Protein AF-A0A7S0LJR6-F1 (afdb_monomer_lite)

Foldseek 3Di:
DPDPDCPPDDDDALVLVVLLVVCCVVPNLPLVVSVVVPPPDDSVRSVVLVVQLVVVVVCVVVVNADPDADPQPRHRPGNDRDCSSVVVPDPDDDDDPDDDDPPPDDDDDDDDDDDDDDDDPDDDDDDDDDDDDDDDDDDDDDDD

pLDDT: mean 73.13, std 20.98, range [35.91, 96.38]

InterPro domains:
  IPR001005 SANT/Myb domain [PF00249] (11-52)
  IPR001005 SANT/Myb domain [PS50090] (12-54)
  IPR001005 SANT/Myb domain [SM00717] (8-56)
  IPR001005 SANT/Myb domain [cd00167] (11-53)
  IPR009057 Homedomain-like superfamily [SSF46689] (8-55)
  IPR017930 Myb domain [PS51294] (10-58)

Organism: NCBI:txid221442

Radius of gyration: 27.89 Å; chains: 1; bounding box: 73×85×33 Å

Secondary structure (DSSP, 8-state):
------TT--PPPHHHHHHHHHHHHHH-S-HHHHHTTSTT--HHHHHHHHHHHHHHHHHHHTT---S-B-TTT--B-TT---THHHHT------------------------------------------------PPPP----

Structure (mmCIF, N/CA/C/O backbone):
data_AF-A0A7S0LJR6-F1
#
_entry.id   AF-A0A7S0LJR6-F1
#
loop_
_atom_site.group_PDB
_atom_site.id
_atom_site.type_symbol
_atom_site.label_atom_id
_atom_site.label_alt_id
_atom_site.label_comp_id
_atom_site.label_asym_id
_atom_site.label_entity_id
_atom_site.label_seq_id
_atom_site.pdbx_PDB_ins_code
_atom_site.Cartn_x
_atom_site.Cartn_y
_atom_site.Cartn_z
_atom_site.occupancy
_atom_site.B_iso_or_equiv
_atom_site.auth_seq_id
_atom_site.auth_comp_id
_atom_site.auth_asym_id
_atom_site.auth_atom_id
_atom_site.pdbx_PDB_model_num
ATOM 1 N N . MET A 1 1 ? 16.614 -28.893 16.979 1.00 48.91 1 MET A N 1
ATOM 2 C CA . MET A 1 1 ? 16.260 -27.462 17.113 1.00 48.91 1 MET A CA 1
ATOM 3 C C . MET A 1 1 ? 14.936 -27.243 16.392 1.00 48.91 1 MET A C 1
ATOM 5 O O . MET A 1 1 ? 14.923 -27.189 15.170 1.00 48.91 1 MET A O 1
ATOM 9 N N . THR A 1 2 ? 13.811 -27.244 17.106 1.00 57.16 2 THR A N 1
ATOM 10 C CA . THR A 1 2 ? 12.480 -27.029 16.514 1.00 57.16 2 THR A CA 1
ATOM 11 C C . THR A 1 2 ? 12.342 -25.560 16.135 1.00 57.16 2 THR A C 1
ATOM 13 O O . THR A 1 2 ? 12.303 -24.699 17.012 1.00 57.16 2 THR A O 1
ATOM 16 N N . GLY A 1 3 ? 12.336 -25.274 14.830 1.00 55.34 3 GLY A N 1
ATOM 17 C CA . GLY A 1 3 ? 12.083 -23.936 14.305 1.00 55.34 3 GLY A CA 1
ATOM 18 C C . GLY A 1 3 ? 10.787 -23.396 14.897 1.00 55.34 3 GLY A C 1
ATOM 19 O O . GLY A 1 3 ? 9.731 -24.003 14.722 1.00 55.34 3 GLY A O 1
ATOM 20 N N . GLY A 1 4 ? 10.900 -22.305 15.659 1.00 53.66 4 GLY A N 1
ATOM 21 C CA . GLY A 1 4 ? 9.773 -21.677 16.333 1.00 53.66 4 GLY A CA 1
ATOM 22 C C . GLY A 1 4 ? 8.660 -21.398 15.333 1.00 53.66 4 GLY A C 1
ATOM 23 O O . GLY A 1 4 ? 8.897 -20.812 14.277 1.00 53.66 4 GLY A O 1
ATOM 24 N N . VAL A 1 5 ? 7.454 -21.854 15.657 1.00 59.06 5 VAL A N 1
ATOM 25 C CA . VAL A 1 5 ? 6.247 -21.602 14.873 1.00 59.06 5 VAL A CA 1
ATOM 26 C C . VAL A 1 5 ? 6.146 -20.090 14.680 1.00 59.06 5 VAL A C 1
ATOM 28 O O . VAL A 1 5 ? 6.020 -19.341 15.646 1.00 59.06 5 VAL A O 1
ATOM 31 N N . HIS A 1 6 ? 6.280 -19.613 13.441 1.00 60.81 6 HIS A N 1
ATOM 32 C CA . HIS A 1 6 ? 6.141 -18.194 13.115 1.00 60.81 6 HIS A CA 1
ATOM 33 C C . HIS A 1 6 ? 4.661 -17.782 13.227 1.00 60.81 6 HIS A C 1
ATOM 35 O O . HIS A 1 6 ? 4.016 -17.471 12.227 1.00 60.81 6 HIS A O 1
ATOM 41 N N . GLU A 1 7 ? 4.113 -17.766 14.443 1.00 57.78 7 GLU A N 1
ATOM 42 C CA . GLU A 1 7 ? 2.699 -17.488 14.735 1.00 57.78 7 GLU A CA 1
ATOM 43 C C . GLU A 1 7 ? 2.286 -16.035 14.413 1.00 57.78 7 GLU A C 1
ATOM 45 O O . GLU A 1 7 ? 1.115 -15.677 14.446 1.00 57.78 7 GLU A O 1
ATOM 50 N N . HIS A 1 8 ? 3.224 -15.179 14.000 1.00 60.75 8 HIS A N 1
ATOM 51 C CA . HIS A 1 8 ? 2.978 -13.744 13.836 1.00 60.75 8 HIS A CA 1
ATOM 52 C C . HIS A 1 8 ? 2.871 -13.219 12.392 1.00 60.75 8 HIS A C 1
ATOM 54 O O . HIS A 1 8 ? 2.751 -12.008 12.189 1.00 60.75 8 HIS A O 1
ATOM 60 N N . MET A 1 9 ? 2.874 -14.068 11.356 1.00 69.06 9 MET A N 1
ATOM 61 C CA . MET A 1 9 ? 2.753 -13.600 9.962 1.00 69.06 9 MET A CA 1
ATOM 62 C C . MET A 1 9 ? 1.304 -13.562 9.455 1.00 69.06 9 MET A C 1
ATOM 64 O O . MET A 1 9 ? 0.924 -14.279 8.530 1.00 69.06 9 MET A O 1
ATOM 68 N N . ARG A 1 10 ? 0.489 -12.646 9.999 1.00 82.75 10 ARG A N 1
ATOM 69 C CA . ARG A 1 10 ? -0.832 -12.337 9.421 1.00 82.75 10 ARG A CA 1
ATOM 70 C C . ARG A 1 10 ? -0.659 -11.704 8.035 1.00 82.75 10 ARG A C 1
ATOM 72 O O . ARG A 1 10 ? -0.186 -10.568 7.921 1.00 82.75 10 ARG A O 1
ATOM 79 N N . ALA A 1 11 ? -1.062 -12.418 6.984 1.00 87.00 11 ALA A N 1
ATOM 80 C CA . ALA A 1 11 ? -1.022 -11.932 5.603 1.00 87.00 11 ALA A CA 1
ATOM 81 C C . ALA A 1 11 ? -1.856 -10.651 5.429 1.00 87.00 11 ALA A C 1
ATOM 83 O O . ALA A 1 11 ? -2.879 -10.493 6.088 1.00 87.00 11 ALA A O 1
ATOM 84 N N . TRP A 1 12 ? -1.412 -9.732 4.566 1.00 90.12 12 TRP A N 1
ATOM 85 C CA . TRP A 1 12 ? -2.150 -8.504 4.247 1.00 90.12 12 TRP A CA 1
ATOM 86 C C . TRP A 1 12 ? -3.313 -8.792 3.309 1.00 90.12 12 TRP A C 1
ATOM 88 O O . TRP A 1 12 ? -3.140 -9.461 2.283 1.00 90.12 12 TRP A O 1
ATOM 98 N N . ASP A 1 13 ? -4.484 -8.277 3.662 1.00 90.94 13 ASP A N 1
ATOM 99 C CA . ASP A 1 13 ? -5.636 -8.299 2.781 1.00 90.94 13 ASP A CA 1
ATOM 100 C C . ASP A 1 13 ? -5.642 -7.072 1.850 1.00 90.94 13 ASP A C 1
ATOM 102 O O . ASP A 1 13 ? -5.284 -5.976 2.289 1.00 90.94 13 ASP A O 1
ATOM 106 N N . PRO A 1 14 ? -6.032 -7.206 0.568 1.00 90.75 14 PRO A N 1
ATOM 107 C CA . PRO A 1 14 ? -6.228 -6.048 -0.297 1.00 90.75 14 PRO A CA 1
ATOM 108 C C . PRO A 1 14 ? -7.226 -5.029 0.264 1.00 90.75 14 PRO A C 1
ATOM 110 O O . PRO A 1 14 ? -7.096 -3.858 -0.074 1.00 90.75 14 PRO A O 1
ATOM 113 N N . GLU A 1 15 ? -8.197 -5.418 1.098 1.00 92.38 15 GLU A N 1
ATOM 114 C CA . GLU A 1 15 ? -9.099 -4.461 1.761 1.00 92.38 15 GLU A CA 1
ATOM 115 C C . GLU A 1 15 ? -8.303 -3.509 2.660 1.00 92.38 15 GLU A C 1
ATOM 117 O O . GLU A 1 15 ? -8.410 -2.289 2.531 1.00 92.38 15 GLU A O 1
ATOM 122 N N . GLU A 1 16 ? -7.422 -4.071 3.494 1.00 94.12 16 GLU A N 1
ATOM 123 C CA . GLU A 1 16 ? -6.527 -3.307 4.367 1.00 94.12 16 GLU A CA 1
ATOM 124 C C . GLU A 1 16 ? -5.609 -2.391 3.546 1.00 94.12 16 GLU A C 1
ATOM 126 O O . GLU A 1 16 ? -5.423 -1.223 3.883 1.00 94.12 16 GLU A O 1
ATOM 131 N N . ASP A 1 17 ? -5.064 -2.897 2.437 1.00 94.69 17 ASP A N 1
ATOM 132 C CA . ASP A 1 17 ? -4.203 -2.113 1.549 1.00 94.69 17 ASP A CA 1
ATOM 133 C C . ASP A 1 17 ? -4.931 -0.920 0.916 1.00 94.69 17 ASP A C 1
ATOM 135 O O . ASP A 1 17 ? -4.351 0.162 0.807 1.00 94.69 17 ASP A O 1
ATOM 139 N N . ASN A 1 18 ? -6.192 -1.092 0.504 1.00 94.25 18 ASN A N 1
ATOM 140 C CA . ASN A 1 18 ? -6.984 -0.003 -0.070 1.00 94.25 18 ASN A CA 1
ATOM 141 C C . ASN A 1 18 ? -7.266 1.077 0.978 1.00 94.25 18 ASN A C 1
ATOM 143 O O . ASN A 1 18 ? -7.083 2.254 0.682 1.00 94.25 18 ASN A O 1
ATOM 147 N N . ILE A 1 19 ? -7.599 0.692 2.215 1.00 95.06 19 ILE A N 1
ATOM 148 C CA . ILE A 1 19 ? -7.765 1.639 3.330 1.00 95.06 19 ILE A CA 1
ATOM 149 C C . ILE A 1 19 ? -6.488 2.468 3.523 1.00 95.06 19 ILE A C 1
ATOM 151 O O . ILE A 1 19 ? -6.557 3.692 3.636 1.00 95.06 19 ILE A O 1
ATOM 155 N N . ILE A 1 20 ? -5.314 1.824 3.507 1.00 95.69 20 ILE A N 1
ATOM 156 C CA . ILE A 1 20 ? -4.019 2.510 3.625 1.00 95.69 20 ILE A CA 1
ATOM 157 C C . ILE A 1 20 ? -3.851 3.542 2.506 1.00 95.69 20 ILE A C 1
ATOM 159 O O . ILE A 1 20 ? -3.569 4.703 2.798 1.00 95.69 20 ILE A O 1
ATOM 163 N N . ILE A 1 21 ? -4.037 3.135 1.246 1.00 94.94 21 ILE A N 1
ATOM 164 C CA . ILE A 1 21 ? -3.842 3.997 0.069 1.00 94.94 21 ILE A CA 1
ATOM 165 C C . ILE A 1 21 ? -4.807 5.188 0.094 1.00 94.94 21 ILE A C 1
ATOM 167 O O . ILE A 1 21 ? -4.380 6.329 -0.083 1.00 94.94 21 ILE A O 1
ATOM 171 N N . THR A 1 22 ? -6.092 4.941 0.355 1.00 95.75 22 THR A N 1
ATOM 172 C CA . THR A 1 22 ? -7.125 5.981 0.393 1.00 95.75 22 THR A CA 1
ATOM 173 C C . THR A 1 22 ? -6.861 6.992 1.505 1.00 95.75 22 THR A C 1
ATOM 175 O O . THR A 1 22 ? -6.857 8.196 1.249 1.00 95.75 22 THR A O 1
ATOM 178 N N . LEU A 1 23 ? -6.581 6.534 2.731 1.00 96.38 23 LEU A N 1
ATOM 179 C CA . LEU A 1 23 ? -6.342 7.438 3.859 1.00 96.38 23 LEU A CA 1
ATOM 180 C C . LEU A 1 23 ? -5.027 8.208 3.723 1.00 96.38 23 LEU A C 1
ATOM 182 O O . LEU A 1 23 ? -4.969 9.367 4.127 1.00 96.38 23 LEU A O 1
ATOM 186 N N . LEU A 1 24 ? -3.988 7.612 3.131 1.00 96.00 24 LEU A N 1
ATOM 187 C CA . LEU A 1 24 ? -2.759 8.332 2.782 1.00 96.00 24 LEU A CA 1
ATOM 188 C C . LEU A 1 24 ? -3.019 9.444 1.767 1.00 96.00 24 LEU A C 1
ATOM 190 O O . LEU A 1 24 ? -2.479 10.534 1.933 1.00 96.00 24 LEU A O 1
ATOM 194 N N . GLY A 1 25 ? -3.851 9.191 0.752 1.00 94.94 25 GLY A N 1
ATOM 195 C CA . GLY A 1 25 ? -4.228 10.201 -0.239 1.00 94.94 25 GLY A CA 1
ATOM 196 C C . GLY A 1 25 ? -5.020 11.368 0.358 1.00 94.94 25 GLY A C 1
ATOM 197 O O . GLY A 1 25 ? -4.851 12.502 -0.072 1.00 94.94 25 GLY A O 1
ATOM 198 N N . GLN A 1 26 ? -5.846 11.106 1.374 1.00 95.75 26 GLN A N 1
ATOM 199 C CA . GLN A 1 26 ? -6.691 12.123 2.013 1.00 95.75 26 GLN A CA 1
ATOM 200 C C . GLN A 1 26 ? -5.989 12.880 3.149 1.00 95.75 26 GLN A C 1
ATOM 202 O O . GLN A 1 26 ? -6.115 14.094 3.272 1.00 95.75 26 GLN A O 1
ATOM 207 N N . LEU A 1 27 ? -5.281 12.163 4.025 1.00 94.31 27 LEU A N 1
ATOM 208 C CA . LEU A 1 27 ? -4.742 12.696 5.280 1.00 94.31 27 LEU A CA 1
ATOM 209 C C . LEU A 1 27 ? -3.218 12.878 5.247 1.00 94.31 27 LEU A C 1
ATOM 211 O O . LEU A 1 27 ? -2.675 13.534 6.144 1.00 94.31 27 LEU A O 1
ATOM 215 N N . GLY A 1 28 ? -2.522 12.288 4.274 1.00 92.81 28 GLY A N 1
ATOM 216 C CA . GLY A 1 28 ? -1.066 12.154 4.268 1.00 92.81 28 GLY A CA 1
ATOM 217 C C . GLY A 1 28 ? -0.564 11.052 5.218 1.00 92.81 28 GLY A C 1
ATOM 218 O O . GLY A 1 28 ? -1.341 10.205 5.667 1.00 92.81 28 GLY A O 1
ATOM 219 N N . PRO A 1 29 ? 0.738 11.034 5.572 1.00 92.94 29 PRO A N 1
ATOM 220 C CA . PRO A 1 29 ? 1.372 9.975 6.371 1.00 92.94 29 PRO A CA 1
ATOM 221 C C . PRO A 1 29 ? 1.039 10.048 7.876 1.00 92.94 29 PRO A C 1
ATOM 223 O O . PRO A 1 29 ? 1.908 9.903 8.738 1.00 92.94 29 PRO A O 1
ATOM 226 N N . LYS A 1 30 ? -0.235 10.251 8.222 1.00 95.38 30 LYS A N 1
ATOM 227 C CA . LYS A 1 30 ? -0.746 10.252 9.600 1.00 95.38 30 LYS A CA 1
ATOM 228 C C . LYS A 1 30 ? -0.997 8.819 10.078 1.00 95.38 30 LYS A C 1
ATOM 230 O O . LYS A 1 30 ? -2.134 8.404 10.293 1.00 95.38 30 LYS A O 1
ATOM 235 N N . TRP A 1 31 ? 0.078 8.049 10.249 1.00 95.25 31 TRP A N 1
ATOM 236 C CA . TRP A 1 31 ? 0.022 6.605 10.523 1.00 95.25 31 TRP A CA 1
ATOM 237 C C . TRP A 1 31 ? -0.848 6.223 11.724 1.00 95.25 31 TRP A C 1
ATOM 239 O O . TRP A 1 31 ? -1.598 5.254 11.646 1.00 95.25 31 TRP A O 1
ATOM 249 N N . SER A 1 32 ? -0.802 7.005 12.805 1.00 95.38 32 SER A N 1
ATOM 250 C CA . SER A 1 32 ? -1.613 6.760 14.003 1.00 95.38 32 SER A CA 1
ATOM 251 C C . SER A 1 32 ? -3.114 6.818 13.717 1.00 95.38 32 SER A C 1
ATOM 253 O O . SER A 1 32 ? -3.873 6.061 14.310 1.00 95.38 32 SER A O 1
ATOM 255 N N . ARG A 1 33 ? -3.552 7.674 12.782 1.00 95.00 33 ARG A N 1
ATOM 256 C CA . ARG A 1 33 ? -4.961 7.772 12.379 1.00 95.00 33 ARG A CA 1
ATOM 257 C C . ARG A 1 33 ? -5.361 6.642 11.434 1.00 95.00 33 ARG A C 1
ATOM 259 O O . ARG A 1 33 ? -6.478 6.153 11.518 1.00 95.00 33 ARG A O 1
ATOM 266 N N . ILE A 1 34 ? -4.439 6.204 10.579 1.00 95.19 34 ILE A N 1
ATOM 267 C CA . ILE A 1 34 ? -4.662 5.095 9.640 1.00 95.19 34 ILE A CA 1
ATOM 268 C C . ILE A 1 34 ? -4.833 3.772 10.397 1.00 95.19 34 ILE A C 1
ATOM 270 O O . ILE A 1 34 ? -5.742 3.006 10.100 1.00 95.19 34 ILE A O 1
ATOM 274 N N . VAL A 1 35 ? -4.008 3.518 11.417 1.00 96.38 35 VAL A N 1
ATOM 275 C CA . VAL A 1 35 ? -4.088 2.288 12.229 1.00 96.38 35 VAL A CA 1
ATOM 276 C C . VAL A 1 35 ? -5.409 2.158 12.982 1.00 96.38 35 VAL A C 1
ATOM 278 O O . VAL A 1 35 ? -5.871 1.042 13.186 1.00 96.38 35 VAL A O 1
ATOM 281 N N . GLN A 1 36 ? -6.062 3.268 13.336 1.00 95.38 36 GLN A N 1
ATOM 282 C CA . GLN A 1 36 ? -7.389 3.227 13.967 1.00 95.38 36 GLN A CA 1
ATOM 283 C C . GLN A 1 36 ? -8.444 2.551 13.076 1.00 95.38 36 GLN A C 1
ATOM 285 O O . GLN A 1 36 ? -9.434 2.052 13.592 1.00 95.38 36 GLN A O 1
ATOM 290 N N . GLN A 1 37 ? -8.221 2.503 11.758 1.00 93.50 37 GLN A N 1
ATOM 291 C CA . GLN A 1 37 ? -9.096 1.833 10.790 1.00 93.50 37 GLN A CA 1
ATOM 292 C C . GLN A 1 37 ? -8.666 0.386 10.488 1.00 93.50 37 GLN A C 1
ATOM 294 O O . GLN A 1 37 ? -9.311 -0.300 9.701 1.00 93.50 37 GLN A O 1
ATOM 299 N N . LEU A 1 38 ? -7.567 -0.088 11.084 1.00 93.81 38 LEU A N 1
ATOM 300 C CA . LEU A 1 38 ? -6.971 -1.400 10.828 1.00 93.81 38 LEU A CA 1
ATOM 301 C C . LEU A 1 38 ? -6.754 -2.149 12.152 1.00 93.81 38 LEU A C 1
ATOM 303 O O . LEU A 1 38 ? -5.620 -2.221 12.645 1.00 93.81 38 LEU A O 1
ATOM 307 N N . PRO A 1 39 ? -7.821 -2.714 12.748 1.00 90.19 39 PRO A N 1
ATOM 308 C CA . PRO A 1 39 ? -7.703 -3.454 13.997 1.00 90.19 39 PRO A CA 1
ATOM 309 C C . PRO A 1 39 ? -6.757 -4.652 13.831 1.00 90.19 39 PRO A C 1
ATOM 311 O O . PRO A 1 39 ? -6.762 -5.350 12.816 1.00 90.19 39 PRO A O 1
ATOM 314 N N . GLY A 1 40 ? -5.899 -4.877 14.827 1.00 89.94 40 GLY A N 1
ATOM 315 C CA . GLY A 1 40 ? -4.899 -5.950 14.786 1.00 89.94 40 GLY A CA 1
ATOM 316 C C . GLY A 1 40 ? -3.687 -5.667 13.886 1.00 89.94 40 GLY A C 1
ATOM 317 O O . GLY A 1 40 ? -2.886 -6.569 13.633 1.00 89.94 40 GLY A O 1
ATOM 318 N N . ARG A 1 41 ? -3.516 -4.432 13.394 1.00 92.94 41 ARG A N 1
ATOM 319 C CA . ARG A 1 41 ? -2.278 -3.968 12.751 1.00 92.94 41 ARG A CA 1
ATOM 320 C C . ARG A 1 41 ? -1.600 -2.905 13.607 1.00 92.94 41 ARG A C 1
ATOM 322 O O . ARG A 1 41 ? -2.254 -2.086 14.236 1.00 92.94 41 ARG A O 1
ATOM 329 N N . SER A 1 42 ? -0.267 -2.899 13.608 1.00 94.44 42 SER A N 1
ATOM 330 C CA . SER A 1 42 ? 0.525 -1.858 14.275 1.00 94.44 42 SER A CA 1
ATOM 331 C C . SER A 1 42 ? 0.913 -0.736 13.305 1.00 94.44 42 SER A C 1
ATOM 333 O O . SER A 1 42 ? 1.002 -0.951 12.091 1.00 94.44 42 SER A O 1
ATOM 335 N N . VAL A 1 43 ? 1.232 0.446 13.842 1.00 95.06 43 VAL A N 1
ATOM 336 C CA . VAL A 1 43 ? 1.775 1.600 13.089 1.00 95.06 43 VAL A CA 1
ATOM 337 C C . VAL A 1 43 ? 2.982 1.197 12.246 1.00 95.06 43 VAL A C 1
ATOM 339 O O . VAL A 1 43 ? 3.064 1.531 11.061 1.00 95.06 43 VAL A O 1
ATOM 342 N N . SER A 1 44 ? 3.892 0.426 12.838 1.00 94.25 44 SER A N 1
ATOM 343 C CA . SER A 1 44 ? 5.100 -0.073 12.184 1.00 94.25 44 SER A CA 1
ATOM 344 C C . SER A 1 44 ? 4.765 -0.997 11.012 1.00 94.25 44 SER A C 1
ATOM 346 O O . SER A 1 44 ? 5.328 -0.851 9.925 1.00 94.25 44 SER A O 1
ATOM 348 N N . SER A 1 45 ? 3.808 -1.912 11.200 1.00 93.88 45 SER A N 1
ATOM 349 C CA . SER A 1 45 ? 3.360 -2.835 10.154 1.00 93.88 45 SER A CA 1
ATOM 350 C C . SER A 1 45 ? 2.720 -2.090 8.980 1.00 93.88 45 SER A C 1
ATOM 352 O O . SER A 1 45 ? 3.048 -2.383 7.831 1.00 93.88 45 SER A O 1
ATOM 354 N N . VAL A 1 46 ? 1.855 -1.108 9.257 1.00 95.00 46 VAL A N 1
ATOM 355 C CA . VAL A 1 46 ? 1.180 -0.293 8.232 1.00 95.00 46 VAL A CA 1
ATOM 356 C C . VAL A 1 46 ? 2.190 0.518 7.420 1.00 95.00 46 VAL A C 1
ATOM 358 O O . VAL A 1 46 ? 2.170 0.474 6.189 1.00 95.00 46 VAL A O 1
ATOM 361 N N . ARG A 1 47 ? 3.132 1.196 8.088 1.00 95.62 47 ARG A N 1
ATOM 362 C CA . ARG A 1 47 ? 4.201 1.946 7.412 1.00 95.62 47 ARG A CA 1
ATOM 363 C C . ARG A 1 47 ? 5.032 1.035 6.507 1.00 95.62 47 ARG A C 1
ATOM 365 O O . ARG A 1 47 ? 5.265 1.374 5.348 1.00 95.62 47 ARG A O 1
ATOM 372 N N . ASN A 1 48 ? 5.447 -0.131 7.011 1.00 95.62 48 ASN A N 1
ATOM 373 C CA . ASN A 1 48 ? 6.227 -1.097 6.232 1.00 95.62 48 ASN A CA 1
ATOM 374 C C . ASN A 1 48 ? 5.442 -1.582 5.007 1.00 95.62 48 ASN A C 1
ATOM 376 O O . ASN A 1 48 ? 5.985 -1.653 3.903 1.00 95.62 48 ASN A O 1
ATOM 380 N N . ARG A 1 49 ? 4.146 -1.870 5.181 1.00 95.25 49 ARG A N 1
ATOM 381 C CA . ARG A 1 49 ? 3.282 -2.299 4.081 1.00 95.25 49 ARG A CA 1
ATOM 382 C C . ARG A 1 49 ? 3.214 -1.246 2.983 1.00 95.25 49 ARG A C 1
ATOM 384 O O . ARG A 1 49 ? 3.489 -1.578 1.831 1.00 95.25 49 ARG A O 1
ATOM 391 N N . TRP A 1 50 ? 2.951 0.008 3.345 1.00 95.81 50 TRP A N 1
ATOM 392 C CA . TRP A 1 50 ? 2.962 1.121 2.399 1.00 95.81 50 TRP A CA 1
ATOM 393 C C . TRP A 1 50 ? 4.309 1.258 1.682 1.00 95.81 50 TRP A C 1
ATOM 395 O O . TRP A 1 50 ? 4.346 1.312 0.457 1.00 95.81 50 TRP A O 1
ATOM 405 N N . GLN A 1 51 ? 5.429 1.233 2.412 1.00 95.69 51 GLN A N 1
ATOM 406 C CA . GLN A 1 51 ? 6.764 1.322 1.808 1.00 95.69 51 GLN A CA 1
ATOM 407 C C . GLN A 1 51 ? 7.011 0.216 0.776 1.00 95.69 51 GLN A C 1
ATOM 409 O O . GLN A 1 51 ? 7.631 0.460 -0.260 1.00 95.69 51 GLN A O 1
ATOM 414 N N . ARG A 1 52 ? 6.517 -1.004 1.025 1.00 94.62 52 ARG A N 1
ATOM 415 C CA . ARG A 1 52 ? 6.599 -2.100 0.051 1.00 94.62 52 ARG A CA 1
ATOM 416 C C . ARG A 1 52 ? 5.744 -1.835 -1.183 1.00 94.62 52 ARG A C 1
ATOM 418 O O . ARG A 1 52 ? 6.225 -2.109 -2.282 1.00 94.62 52 ARG A O 1
ATOM 425 N N . ILE A 1 53 ? 4.523 -1.325 -1.010 1.00 94.81 53 ILE A N 1
ATOM 426 C CA . ILE A 1 53 ? 3.622 -0.959 -2.114 1.00 94.81 53 ILE A CA 1
ATOM 427 C C . ILE A 1 53 ? 4.267 0.124 -2.980 1.00 94.81 53 ILE A C 1
ATOM 429 O O . ILE A 1 53 ? 4.443 -0.064 -4.184 1.00 94.81 53 ILE A O 1
ATOM 433 N N . GLU A 1 54 ? 4.721 1.202 -2.349 1.00 95.12 54 GLU A N 1
ATOM 434 C CA . GLU A 1 54 ? 5.333 2.347 -3.014 1.00 95.12 54 GLU A CA 1
ATOM 435 C C . GLU A 1 54 ? 6.637 1.969 -3.726 1.00 95.12 54 GLU A C 1
ATOM 437 O O . GLU A 1 54 ? 6.840 2.318 -4.886 1.00 95.12 54 GLU A O 1
ATOM 442 N N . LYS A 1 55 ? 7.505 1.167 -3.093 1.00 95.00 55 LYS A N 1
ATOM 443 C CA . LYS A 1 55 ? 8.716 0.647 -3.751 1.00 95.00 55 LYS A CA 1
ATOM 444 C C . LYS A 1 55 ? 8.373 -0.230 -4.955 1.00 95.00 55 LYS A C 1
ATOM 446 O O . LYS A 1 55 ? 9.052 -0.159 -5.972 1.00 95.00 55 LYS A O 1
ATOM 451 N N . GLY A 1 56 ? 7.340 -1.065 -4.849 1.00 94.06 56 GLY A N 1
ATOM 452 C CA . GLY A 1 56 ? 6.857 -1.871 -5.970 1.00 94.06 56 GLY A CA 1
ATOM 453 C C . GLY A 1 56 ? 6.324 -1.018 -7.120 1.00 94.06 56 GLY A C 1
ATOM 454 O O . GLY A 1 56 ? 6.565 -1.335 -8.279 1.00 94.06 56 GLY A O 1
ATOM 455 N N . ARG A 1 57 ? 5.617 0.076 -6.817 1.00 93.25 57 ARG A N 1
ATOM 456 C CA . ARG A 1 57 ? 5.145 1.063 -7.800 1.00 93.25 57 ARG A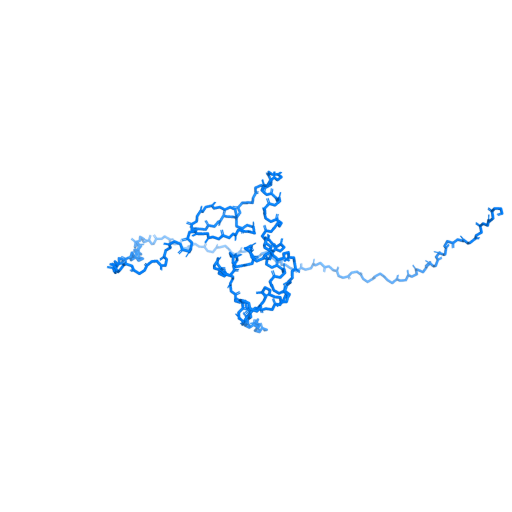 CA 1
ATOM 457 C C . ARG A 1 57 ? 6.315 1.730 -8.528 1.00 93.25 57 ARG A C 1
ATOM 459 O O . ARG A 1 57 ? 6.428 1.539 -9.733 1.00 93.25 57 ARG A O 1
ATOM 466 N N . LYS A 1 58 ? 7.258 2.315 -7.784 1.00 94.81 58 LYS A N 1
ATOM 467 C CA . LYS A 1 58 ? 8.449 2.980 -8.342 1.00 94.81 58 LYS A CA 1
ATOM 468 C C . LYS A 1 58 ? 9.296 2.071 -9.225 1.00 94.81 58 LYS A C 1
ATOM 470 O O . LYS A 1 58 ? 9.766 2.493 -10.270 1.00 94.81 58 LYS A O 1
ATOM 475 N N . LEU A 1 59 ? 9.485 0.811 -8.827 1.00 93.44 59 LEU A N 1
ATOM 476 C CA . LEU A 1 59 ? 10.235 -0.150 -9.641 1.00 93.44 59 LEU A CA 1
ATOM 477 C C . LEU A 1 59 ? 9.538 -0.447 -10.974 1.00 93.44 59 LEU A C 1
ATOM 479 O O . LEU A 1 59 ? 10.218 -0.555 -11.986 1.00 93.44 59 LEU A O 1
ATOM 483 N N . ARG A 1 60 ? 8.202 -0.541 -10.987 1.00 91.06 60 ARG A N 1
ATOM 484 C CA . ARG A 1 60 ? 7.424 -0.725 -12.223 1.00 91.06 60 ARG A CA 1
ATOM 485 C C . ARG A 1 60 ? 7.494 0.510 -13.117 1.00 91.06 60 ARG A C 1
ATOM 487 O O . ARG A 1 60 ? 7.677 0.362 -14.316 1.00 91.06 60 ARG A O 1
ATOM 494 N N . GLU A 1 61 ? 7.392 1.701 -12.529 1.00 91.75 61 GLU A N 1
ATOM 495 C CA . GLU A 1 61 ? 7.540 2.979 -13.243 1.00 91.75 61 GLU A CA 1
ATOM 496 C C . GLU A 1 61 ? 8.941 3.123 -13.861 1.00 91.75 61 GLU A C 1
ATOM 498 O O . GLU A 1 61 ? 9.075 3.613 -14.974 1.00 91.75 61 GLU A O 1
ATOM 503 N N . ALA A 1 62 ? 9.976 2.621 -13.183 1.00 94.19 62 ALA A N 1
ATOM 504 C CA . ALA A 1 62 ? 11.351 2.587 -13.679 1.00 94.19 62 ALA A CA 1
ATOM 505 C C .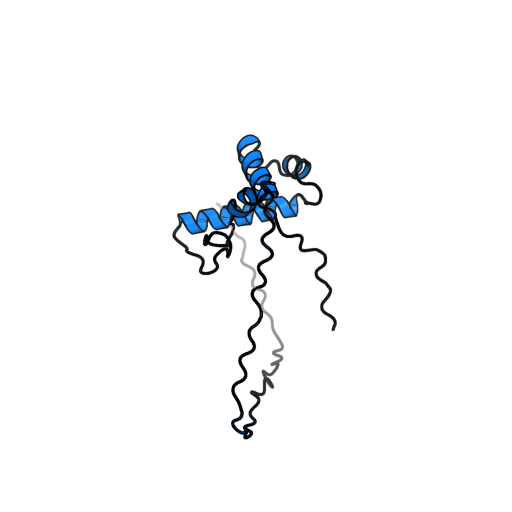 ALA A 1 62 ? 11.655 1.409 -14.635 1.00 94.19 62 ALA A C 1
ATOM 507 O O . ALA A 1 62 ? 12.812 1.198 -14.986 1.00 94.19 62 ALA A O 1
ATOM 508 N N . GLY A 1 63 ? 10.659 0.604 -15.028 1.00 91.19 63 GLY A N 1
ATOM 509 C CA . GLY A 1 63 ? 10.841 -0.522 -15.957 1.00 91.19 63 GLY A CA 1
ATOM 510 C C . GLY A 1 63 ? 11.506 -1.772 -15.360 1.00 91.19 63 GLY A C 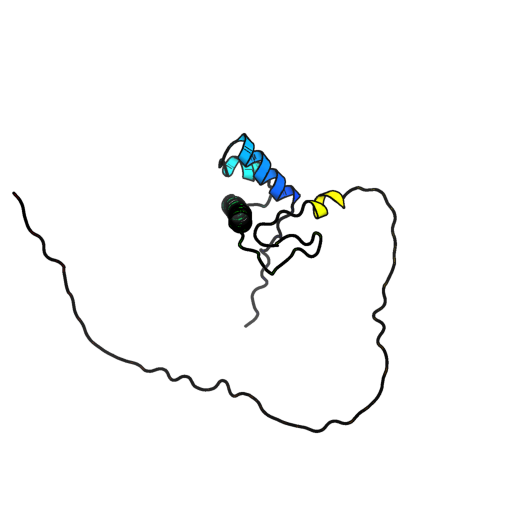1
ATOM 511 O O . GLY A 1 63 ? 11.799 -2.724 -16.078 1.00 91.19 63 GLY A O 1
ATOM 512 N N . HIS A 1 64 ? 11.725 -1.826 -14.043 1.00 90.00 64 HIS A N 1
ATOM 513 C CA . HIS A 1 64 ? 12.258 -3.016 -13.381 1.00 90.00 64 HIS A CA 1
ATOM 514 C C . HIS A 1 64 ? 11.157 -4.063 -13.165 1.00 90.00 64 HIS A C 1
ATOM 516 O O . HIS A 1 64 ? 10.445 -4.064 -12.153 1.00 90.00 64 HIS A O 1
ATOM 522 N N . GLU A 1 65 ? 11.046 -5.005 -14.098 1.00 82.56 65 GLU A N 1
ATOM 523 C CA . GLU A 1 65 ? 10.097 -6.111 -13.999 1.00 82.56 65 GLU A CA 1
ATOM 524 C C . GLU A 1 65 ? 10.538 -7.175 -12.982 1.00 82.56 65 GLU A C 1
ATOM 526 O O . GLU A 1 65 ? 11.646 -7.713 -13.022 1.00 82.56 65 GLU A O 1
ATOM 531 N N . SER A 1 66 ? 9.645 -7.540 -12.057 1.00 87.06 66 SER A N 1
ATOM 532 C CA . SER A 1 66 ? 9.893 -8.658 -11.143 1.00 87.06 66 SER A CA 1
ATOM 533 C C . SER A 1 66 ? 9.381 -9.972 -11.734 1.00 87.06 66 SER A C 1
ATOM 535 O O . SER A 1 66 ? 8.194 -10.076 -12.038 1.00 87.06 66 SER A O 1
ATOM 537 N N . LYS A 1 67 ? 10.231 -11.006 -11.769 1.00 88.38 67 LYS A N 1
ATOM 538 C CA . LYS A 1 67 ? 9.876 -12.357 -12.254 1.00 88.38 67 LYS A CA 1
ATOM 539 C C . LYS A 1 67 ? 8.746 -13.026 -11.450 1.00 88.38 67 LYS A C 1
ATOM 541 O O . LYS A 1 67 ? 7.983 -13.819 -11.985 1.00 88.38 67 LYS A O 1
ATOM 546 N N . ASN A 1 68 ? 8.609 -12.684 -10.166 1.00 92.19 68 ASN A N 1
ATOM 547 C CA . ASN A 1 68 ? 7.569 -13.232 -9.294 1.00 92.19 68 ASN A CA 1
ATOM 548 C C . ASN A 1 68 ? 6.215 -12.558 -9.556 1.00 92.19 68 ASN A C 1
ATOM 550 O O . ASN A 1 68 ? 6.060 -11.370 -9.268 1.00 92.19 68 ASN A O 1
ATOM 554 N N . ARG A 1 69 ? 5.225 -13.321 -10.034 1.00 92.75 69 ARG A N 1
ATOM 555 C CA . ARG A 1 69 ? 3.873 -12.835 -10.365 1.00 92.75 69 ARG A CA 1
ATOM 556 C C . ARG A 1 69 ? 2.821 -13.319 -9.362 1.00 92.75 69 ARG A C 1
ATOM 558 O O . ARG A 1 69 ? 2.992 -14.325 -8.677 1.00 92.75 69 ARG A O 1
ATOM 565 N N . CYS A 1 70 ? 1.737 -12.563 -9.226 1.00 90.88 70 CYS A N 1
ATOM 566 C CA . CYS A 1 70 ? 0.576 -12.963 -8.442 1.00 90.88 70 CYS A CA 1
ATOM 567 C C . CYS A 1 70 ? -0.193 -14.063 -9.184 1.00 90.88 70 CYS A C 1
ATOM 569 O O . CYS A 1 70 ? -0.634 -13.845 -10.306 1.00 90.88 70 CYS A O 1
ATOM 571 N N . GLN A 1 71 ? -0.426 -15.206 -8.539 1.00 88.44 71 GLN A N 1
ATOM 572 C CA . GLN A 1 71 ? -1.156 -16.330 -9.144 1.00 88.44 71 GLN A CA 1
ATOM 573 C C . GLN A 1 71 ? -2.635 -16.025 -9.438 1.00 88.44 71 GLN A C 1
ATOM 575 O O . GLN A 1 71 ? -3.255 -16.749 -10.201 1.00 88.44 71 GLN A O 1
ATOM 580 N N . ARG A 1 72 ? -3.211 -14.963 -8.854 1.00 87.12 72 ARG A N 1
ATOM 581 C CA . ARG A 1 72 ? -4.620 -14.595 -9.085 1.00 87.12 72 ARG A CA 1
ATOM 582 C C . ARG A 1 72 ? -4.833 -13.630 -10.248 1.00 87.12 72 ARG A C 1
ATOM 584 O O . ARG A 1 72 ? -5.884 -13.665 -10.866 1.00 87.12 72 ARG A O 1
ATOM 591 N N . CYS A 1 73 ? -3.891 -12.721 -10.498 1.00 89.94 73 CYS A N 1
ATOM 592 C CA . CYS A 1 73 ? -4.073 -11.641 -11.478 1.00 89.94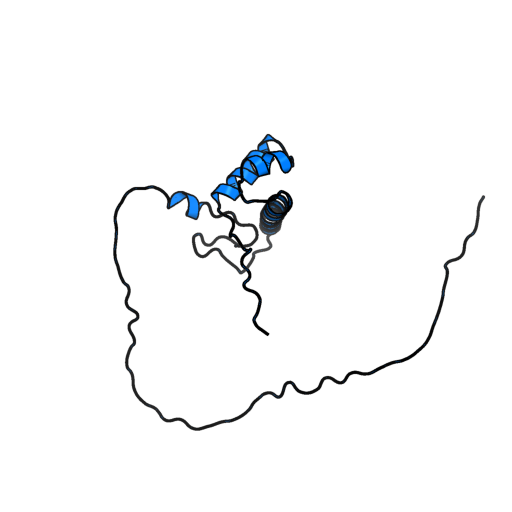 73 CYS A CA 1
ATOM 593 C C . CYS A 1 73 ? -2.882 -11.442 -12.427 1.00 89.94 73 CYS A C 1
ATOM 595 O O . CYS A 1 73 ? -2.900 -10.516 -13.229 1.00 89.94 73 CYS A O 1
ATOM 597 N N . GLY A 1 74 ? -1.811 -12.233 -12.302 1.00 88.94 74 GLY A N 1
ATOM 598 C CA . GLY A 1 74 ? -0.626 -12.170 -13.167 1.00 88.94 74 GLY A CA 1
ATOM 599 C C . GLY A 1 74 ? 0.293 -10.957 -12.959 1.00 88.94 74 GLY A C 1
ATOM 600 O O . GLY A 1 74 ? 1.379 -10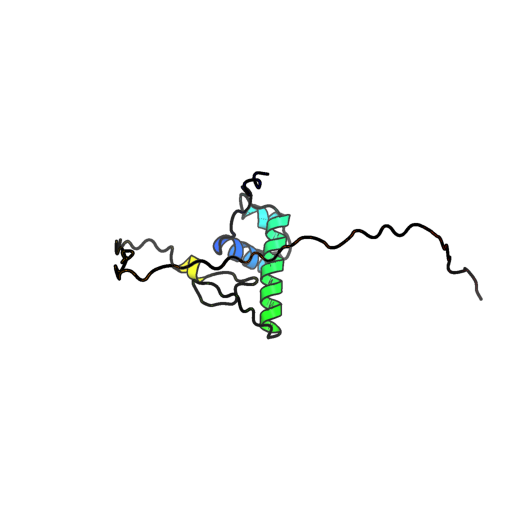.900 -13.542 1.00 88.94 74 GLY A O 1
ATOM 601 N N . GLN A 1 75 ? -0.084 -9.995 -12.111 1.00 90.06 75 GLN A N 1
ATOM 602 C CA . GLN A 1 75 ? 0.707 -8.782 -11.892 1.00 90.06 75 GLN A CA 1
ATOM 603 C C . GLN A 1 75 ? 2.001 -9.053 -11.095 1.00 90.06 75 GLN A C 1
ATOM 605 O O . GLN A 1 75 ? 2.036 -9.984 -10.283 1.00 90.06 75 GLN A O 1
ATOM 610 N N . PRO A 1 76 ? 3.057 -8.232 -11.270 1.00 91.88 76 PRO A N 1
ATOM 611 C CA . PRO A 1 76 ? 4.297 -8.322 -10.494 1.00 91.88 76 PRO A CA 1
ATOM 612 C C . PRO A 1 76 ? 4.025 -8.308 -8.982 1.00 91.88 76 PRO A C 1
ATOM 614 O O . PRO A 1 76 ? 3.447 -7.358 -8.470 1.00 91.88 76 PRO A O 1
ATOM 617 N N . LYS A 1 77 ? 4.439 -9.341 -8.237 1.00 90.12 77 LYS A N 1
ATOM 618 C CA . LYS A 1 77 ? 4.065 -9.553 -6.821 1.00 90.12 77 LYS A CA 1
ATOM 619 C C . LYS A 1 77 ? 4.659 -8.501 -5.876 1.00 90.12 77 LYS A C 1
ATOM 621 O O . LYS A 1 77 ? 4.144 -8.277 -4.778 1.00 90.12 77 LYS A O 1
ATOM 626 N N . ARG A 1 78 ? 5.762 -7.860 -6.268 1.00 89.94 78 ARG A N 1
ATOM 627 C CA . ARG A 1 78 ? 6.486 -6.906 -5.422 1.00 89.94 78 ARG A CA 1
ATOM 628 C C . ARG A 1 78 ? 5.657 -5.637 -5.203 1.00 89.94 78 ARG A C 1
ATOM 630 O O . ARG A 1 78 ? 5.467 -4.855 -6.123 1.00 89.94 78 ARG A O 1
ATOM 637 N N . GLY A 1 79 ? 5.190 -5.433 -3.968 1.00 88.88 79 GLY A N 1
ATOM 638 C CA . GLY A 1 79 ? 4.377 -4.264 -3.609 1.00 88.88 79 GLY A CA 1
ATOM 639 C C . GLY A 1 79 ? 2.982 -4.252 -4.239 1.00 88.88 79 GLY A C 1
ATOM 640 O O . GLY A 1 79 ? 2.345 -3.208 -4.310 1.00 88.88 79 GLY A O 1
ATOM 641 N N . HIS A 1 80 ? 2.514 -5.396 -4.733 1.00 91.88 80 HIS A N 1
ATOM 642 C CA . HIS A 1 80 ? 1.217 -5.485 -5.381 1.00 91.88 80 HIS A CA 1
ATOM 643 C C . HIS A 1 80 ? 0.069 -5.572 -4.371 1.00 91.88 80 HIS A C 1
ATOM 645 O O . HIS A 1 80 ? 0.147 -6.297 -3.372 1.00 91.88 80 HIS A O 1
ATOM 651 N N . VAL A 1 81 ? -1.005 -4.852 -4.698 1.00 92.00 81 VAL A N 1
ATOM 652 C CA . VAL A 1 81 ? -2.314 -4.899 -4.045 1.00 92.00 81 VAL A CA 1
ATOM 653 C C . VAL A 1 81 ? -3.276 -5.596 -5.002 1.00 92.00 81 VAL A C 1
ATOM 655 O O . VAL A 1 81 ? -3.478 -5.149 -6.130 1.00 92.00 81 VAL A O 1
ATOM 658 N N . CYS A 1 82 ? -3.821 -6.738 -4.582 1.00 89.19 82 CYS A N 1
ATOM 659 C CA . CYS A 1 82 ? -4.594 -7.607 -5.466 1.00 89.19 82 CYS A CA 1
ATOM 660 C C . CYS A 1 82 ? -6.084 -7.264 -5.448 1.00 89.19 82 CYS A C 1
ATOM 662 O O . CYS A 1 82 ? -6.853 -7.857 -4.694 1.00 89.19 82 CYS A O 1
ATOM 664 N N . ASN A 1 83 ? -6.524 -6.371 -6.335 1.00 83.56 83 ASN A N 1
ATOM 665 C CA . ASN A 1 83 ? -7.949 -6.036 -6.461 1.00 83.56 83 ASN A CA 1
ATOM 666 C C . ASN A 1 83 ? -8.814 -7.201 -6.984 1.00 83.56 83 ASN A C 1
ATOM 668 O O . ASN A 1 83 ? -10.017 -7.220 -6.739 1.00 83.56 83 ASN A O 1
ATOM 672 N N . ALA A 1 84 ? -8.235 -8.215 -7.638 1.00 78.19 84 ALA A N 1
ATOM 673 C CA . ALA A 1 84 ? -8.971 -9.428 -8.023 1.00 78.19 84 ALA A CA 1
ATOM 674 C C . ALA A 1 84 ? -9.475 -10.222 -6.800 1.00 78.19 84 ALA A C 1
ATOM 676 O O . ALA A 1 84 ? -10.530 -10.851 -6.845 1.00 78.19 84 ALA A O 1
ATOM 677 N N . LYS A 1 85 ? -8.759 -10.145 -5.669 1.00 74.12 85 LYS A N 1
ATOM 678 C CA . LYS A 1 85 ? -9.191 -10.753 -4.404 1.00 74.12 85 LYS A CA 1
ATOM 679 C C . LYS A 1 85 ? -10.360 -9.990 -3.748 1.00 74.12 85 LYS A C 1
ATOM 681 O O . LYS A 1 85 ? -11.098 -10.602 -2.990 1.00 74.12 85 LYS A O 1
ATOM 686 N N . LEU A 1 86 ? -10.592 -8.721 -4.101 1.00 74.38 86 LEU A N 1
ATOM 687 C CA . LEU A 1 86 ? -11.777 -7.963 -3.666 1.00 74.38 86 LEU A CA 1
ATOM 688 C C . LEU A 1 86 ? -13.037 -8.352 -4.449 1.00 74.38 86 LEU A C 1
ATOM 690 O O . LEU A 1 86 ? -14.107 -8.500 -3.872 1.00 74.38 86 LEU A O 1
ATOM 694 N N . LYS A 1 87 ? -12.903 -8.555 -5.765 1.00 66.81 87 LYS A N 1
ATOM 695 C CA . LYS A 1 87 ? -14.032 -8.811 -6.679 1.00 66.81 87 LYS A CA 1
ATOM 696 C C . LYS A 1 87 ? -14.683 -10.193 -6.513 1.00 66.81 87 LYS A C 1
ATOM 698 O O . LYS A 1 87 ? -15.796 -10.391 -6.972 1.00 66.81 87 LYS A O 1
ATOM 703 N N . THR A 1 88 ? -14.008 -11.143 -5.868 1.00 64.06 88 THR A N 1
ATOM 704 C CA . THR A 1 88 ? -14.485 -12.533 -5.702 1.00 64.06 88 THR A CA 1
ATOM 705 C C . THR A 1 88 ? -15.303 -12.761 -4.424 1.00 64.06 88 THR A C 1
ATOM 707 O O . THR A 1 88 ? -15.754 -13.874 -4.187 1.00 64.06 88 THR A O 1
ATOM 710 N N . ARG A 1 89 ? -15.528 -11.720 -3.607 1.00 59.62 89 ARG A N 1
ATOM 711 C CA . ARG A 1 89 ? -16.310 -11.775 -2.354 1.00 59.62 89 ARG A CA 1
ATOM 712 C C . ARG A 1 89 ? -17.756 -11.279 -2.511 1.00 59.62 89 ARG A C 1
ATOM 714 O O . ARG A 1 89 ? -18.352 -10.810 -1.548 1.00 59.62 89 ARG A O 1
ATOM 721 N N . SER A 1 90 ? -18.330 -11.370 -3.708 1.00 50.03 90 SER A N 1
ATOM 722 C CA . SER A 1 90 ? -19.777 -11.204 -3.882 1.00 50.03 90 SER A CA 1
ATOM 723 C C . SER A 1 90 ? -20.492 -12.489 -3.442 1.00 50.03 90 SER A C 1
ATOM 725 O O . SER A 1 90 ? -20.158 -13.556 -3.959 1.00 50.03 90 SER A O 1
ATOM 727 N N . PRO A 1 91 ? -21.476 -12.434 -2.523 1.00 58.75 91 PRO A N 1
ATOM 728 C CA . PRO A 1 91 ? -22.313 -13.578 -2.210 1.00 58.75 91 PRO A CA 1
ATOM 729 C C . PRO A 1 91 ? -23.362 -13.703 -3.316 1.00 58.75 91 PRO A C 1
ATOM 731 O O . PRO A 1 91 ? -24.457 -13.157 -3.249 1.00 58.75 91 PRO A O 1
ATOM 734 N N . SER A 1 92 ? -23.019 -14.399 -4.386 1.00 55.44 92 SER A N 1
ATOM 735 C CA . SER A 1 92 ? -24.023 -15.010 -5.250 1.00 55.44 92 SER A CA 1
ATOM 736 C C . SER A 1 92 ? -23.667 -16.477 -5.308 1.00 55.44 92 SER A C 1
ATOM 738 O O . SER A 1 92 ? -22.655 -16.871 -5.882 1.00 55.44 92 SER A O 1
ATOM 740 N N . GLY A 1 93 ? -24.438 -17.251 -4.547 1.00 53.31 93 GLY A N 1
ATOM 741 C CA . GLY A 1 93 ? -24.240 -18.674 -4.390 1.00 53.31 93 GLY A CA 1
ATOM 742 C C . GLY A 1 93 ? -24.262 -19.375 -5.737 1.00 53.31 93 GLY A C 1
ATOM 743 O O . GLY A 1 93 ? -25.150 -19.164 -6.555 1.00 53.31 93 GLY A O 1
ATOM 744 N N . SER A 1 94 ? -23.270 -20.227 -5.935 1.00 49.97 94 SER A N 1
ATOM 745 C CA . SER A 1 94 ? -23.345 -21.439 -6.738 1.00 49.97 94 SER A CA 1
ATOM 746 C C . SER A 1 94 ? -22.172 -22.287 -6.281 1.00 49.97 94 SER A C 1
ATOM 748 O O . SER A 1 94 ? -21.036 -22.104 -6.715 1.00 49.97 94 SER A O 1
ATOM 750 N N . ALA A 1 95 ? -22.438 -23.166 -5.318 1.00 51.12 95 ALA A N 1
ATOM 751 C CA . ALA A 1 95 ? -21.546 -24.268 -5.025 1.00 51.12 95 ALA A CA 1
ATOM 752 C C . ALA A 1 95 ? -21.335 -25.048 -6.327 1.00 51.12 95 ALA A C 1
ATOM 754 O O . ALA A 1 95 ? -22.273 -25.606 -6.884 1.00 51.12 95 ALA A O 1
ATOM 755 N N . SER A 1 96 ? -20.107 -25.061 -6.830 1.00 48.38 96 SER A N 1
ATOM 756 C CA . SER A 1 96 ? -19.658 -26.078 -7.771 1.00 48.38 96 SER A CA 1
ATOM 757 C C . SER A 1 96 ? -18.597 -26.876 -7.041 1.00 48.38 96 SER A C 1
ATOM 759 O O . SER A 1 96 ? -17.413 -26.544 -7.045 1.00 48.38 96 SER A O 1
ATOM 761 N N . ALA A 1 97 ? -19.068 -27.899 -6.331 1.00 53.47 97 ALA A N 1
ATOM 762 C CA . ALA A 1 97 ? -18.243 -29.037 -5.991 1.00 53.47 97 ALA A CA 1
ATOM 763 C C . ALA A 1 97 ? -17.810 -29.675 -7.318 1.00 53.47 97 ALA A C 1
ATOM 765 O O . ALA A 1 97 ? -18.605 -30.300 -8.009 1.00 53.47 97 ALA A O 1
ATOM 766 N N . GLY A 1 98 ? -16.561 -29.442 -7.699 1.00 42.22 98 GLY A N 1
ATOM 767 C CA . GLY A 1 98 ? -15.903 -30.104 -8.814 1.00 42.22 98 GLY A CA 1
ATOM 768 C C . GLY A 1 98 ? -14.553 -30.572 -8.314 1.00 42.22 98 GLY A C 1
ATOM 769 O O . GLY A 1 98 ? -13.578 -29.830 -8.379 1.00 42.22 98 GLY A O 1
ATOM 770 N N . GLY A 1 99 ? -14.526 -31.761 -7.713 1.00 46.72 99 GLY A N 1
ATOM 771 C CA . GLY A 1 99 ? -13.281 -32.417 -7.351 1.00 46.72 99 GLY A CA 1
ATOM 772 C C . GLY A 1 99 ? -12.526 -32.786 -8.620 1.00 46.72 99 GLY A C 1
ATOM 773 O O . GLY A 1 99 ? -13.031 -33.545 -9.441 1.00 46.72 99 GLY A O 1
ATOM 774 N N . SER A 1 100 ? -11.315 -32.269 -8.778 1.00 52.88 100 SER A N 1
ATOM 775 C CA . SER A 1 100 ? -10.345 -32.823 -9.717 1.00 52.88 100 SER A CA 1
ATOM 776 C C . SER A 1 100 ? -9.464 -33.774 -8.920 1.00 52.88 100 SER A C 1
ATOM 778 O O . SER A 1 100 ? -8.605 -33.360 -8.140 1.00 52.88 100 SER A O 1
ATOM 780 N N . GLY A 1 101 ? -9.783 -35.059 -9.062 1.00 38.97 101 GLY A N 1
ATOM 781 C CA . GLY A 1 101 ? -9.042 -36.167 -8.492 1.00 38.97 101 GLY A CA 1
ATOM 782 C C . GLY A 1 101 ? -7.581 -36.144 -8.926 1.00 38.97 101 GLY A C 1
ATOM 783 O O . GLY A 1 101 ? -7.241 -35.820 -10.064 1.00 38.97 101 GLY A O 1
ATOM 784 N N . TRP A 1 102 ? -6.721 -36.510 -7.986 1.00 39.47 102 TRP A N 1
ATOM 785 C CA . TRP A 1 102 ? -5.333 -36.837 -8.245 1.00 39.47 102 TRP A CA 1
ATOM 786 C C . TRP A 1 102 ? -5.350 -38.197 -8.943 1.00 39.47 102 TRP A C 1
ATOM 788 O O . TRP A 1 102 ? -5.420 -39.237 -8.295 1.00 39.47 102 TRP A O 1
ATOM 798 N N . GLY A 1 103 ? -5.411 -38.171 -10.275 1.00 35.91 103 GLY A N 1
ATOM 799 C CA . GLY A 1 103 ? -5.244 -39.350 -11.114 1.00 35.91 103 GLY A CA 1
ATOM 800 C C . GLY A 1 103 ? -3.806 -39.831 -11.003 1.00 35.91 103 GLY A C 1
ATOM 801 O O . GLY A 1 103 ? -2.928 -39.346 -11.709 1.00 35.91 103 GLY A O 1
ATOM 802 N N . TYR A 1 104 ? -3.576 -40.739 -10.060 1.00 39.25 104 TYR A N 1
ATOM 803 C CA . TYR A 1 104 ? -2.397 -41.586 -10.006 1.00 39.25 104 TYR A CA 1
ATOM 804 C C . TYR A 1 104 ? -2.483 -42.546 -11.196 1.00 39.25 104 TYR A C 1
ATOM 806 O O . TYR A 1 104 ? -3.302 -43.464 -11.193 1.00 39.25 104 TYR A O 1
ATOM 814 N N . ALA A 1 105 ? -1.719 -42.262 -12.249 1.00 42.03 105 ALA A N 1
ATOM 815 C CA . ALA A 1 105 ? -1.506 -43.204 -13.334 1.00 42.03 105 ALA A CA 1
ATOM 816 C C . ALA A 1 105 ? -0.453 -44.223 -12.882 1.00 42.03 105 ALA A C 1
ATOM 818 O O . ALA A 1 105 ? 0.679 -43.862 -12.557 1.00 42.03 105 ALA A O 1
ATOM 819 N N . ASP A 1 106 ? -0.909 -45.468 -12.823 1.00 38.88 106 ASP A N 1
ATOM 820 C CA . ASP A 1 106 ? -0.154 -46.709 -12.725 1.00 38.88 106 ASP A CA 1
ATOM 821 C C . ASP A 1 106 ? 0.570 -46.960 -14.055 1.00 38.88 106 ASP A C 1
ATOM 823 O O . ASP A 1 106 ? -0.093 -47.114 -15.074 1.00 38.88 106 ASP A O 1
ATOM 827 N N . GLU A 1 107 ? 1.903 -46.968 -14.048 1.00 44.09 107 GLU A N 1
ATOM 828 C CA . GLU A 1 107 ? 2.735 -47.521 -15.124 1.00 44.09 107 GLU A CA 1
ATOM 829 C C . GLU A 1 107 ? 3.982 -48.131 -14.457 1.00 44.09 107 GLU A C 1
ATOM 831 O O . GLU A 1 107 ? 4.678 -47.481 -13.670 1.00 44.09 107 GLU A O 1
ATOM 836 N N . GLY A 1 108 ? 4.206 -49.415 -14.722 1.00 39.06 108 GLY A N 1
ATOM 837 C CA . GLY A 1 108 ? 5.100 -50.288 -13.976 1.00 39.06 108 GLY A CA 1
ATOM 838 C C . GLY A 1 108 ? 6.606 -50.064 -14.151 1.00 39.06 108 GLY A C 1
ATOM 839 O O . GLY A 1 108 ? 7.103 -49.572 -15.157 1.00 39.06 108 GLY A O 1
ATOM 840 N N . GLU A 1 109 ? 7.306 -50.510 -13.107 1.00 47.22 109 GLU A N 1
ATOM 841 C CA . GLU A 1 109 ? 8.466 -51.407 -13.150 1.00 47.22 109 GLU A CA 1
ATOM 842 C C . GLU A 1 109 ? 9.557 -51.146 -14.208 1.00 47.22 109 GLU A C 1
ATOM 844 O O . GLU A 1 109 ? 9.516 -51.643 -15.329 1.00 47.22 109 GLU A O 1
ATOM 849 N N . LEU A 1 110 ? 10.648 -50.503 -13.771 1.00 42.78 110 LEU A N 1
ATOM 850 C CA . LEU A 1 110 ? 11.991 -50.841 -14.248 1.00 42.78 110 LEU A CA 1
ATOM 851 C C . LEU A 1 110 ? 13.039 -50.571 -13.155 1.00 42.78 110 LEU A C 1
ATOM 853 O O . LEU A 1 110 ? 13.354 -49.434 -12.818 1.00 42.78 110 LEU A O 1
ATOM 857 N N . SER A 1 111 ? 13.539 -51.679 -12.612 1.00 45.25 111 SER A N 1
ATOM 858 C CA . SER A 1 111 ? 14.801 -51.931 -11.904 1.00 45.25 111 SER A CA 1
ATOM 859 C C . SER A 1 111 ? 15.714 -50.748 -11.526 1.00 45.25 111 SER A C 1
ATOM 861 O O . SER A 1 111 ? 16.276 -50.055 -12.372 1.00 45.25 111 SER A O 1
ATOM 863 N N . SER A 1 112 ? 16.018 -50.656 -10.224 1.00 51.25 112 SER A N 1
ATOM 864 C CA . SER A 1 112 ? 17.226 -49.991 -9.704 1.00 51.25 112 SER A CA 1
ATOM 865 C C . SER A 1 112 ? 18.503 -50.622 -10.277 1.00 51.25 112 SER A C 1
ATOM 867 O O . SER A 1 112 ? 18.526 -51.825 -10.556 1.00 51.25 112 SER A O 1
ATOM 869 N N . PRO A 1 113 ? 19.588 -49.840 -10.397 1.00 52.62 113 PRO A N 1
ATOM 870 C CA . PRO A 1 113 ? 20.684 -50.038 -9.443 1.00 52.62 113 PRO A CA 1
ATOM 871 C C . PRO A 1 113 ? 21.329 -48.750 -8.892 1.00 52.62 113 PRO A C 1
ATOM 873 O O . PRO A 1 113 ? 21.283 -47.675 -9.483 1.00 52.62 113 PRO A O 1
ATOM 876 N N . GLN A 1 114 ? 21.947 -48.919 -7.717 1.00 50.09 114 GLN A N 1
ATOM 877 C CA . GLN A 1 114 ? 22.755 -47.964 -6.954 1.00 50.09 114 GLN A CA 1
ATOM 878 C C . GLN A 1 114 ? 23.717 -47.103 -7.790 1.00 50.09 114 GLN A C 1
ATOM 880 O O . GLN A 1 114 ? 24.550 -47.633 -8.522 1.00 50.09 114 GLN A O 1
ATOM 885 N N . LEU A 1 115 ? 23.780 -45.807 -7.466 1.00 49.66 115 LEU A N 1
ATOM 886 C CA . LEU A 1 115 ? 25.061 -45.105 -7.400 1.00 49.66 115 LEU A CA 1
ATOM 887 C C . LEU A 1 115 ? 25.042 -44.061 -6.277 1.00 49.66 115 LEU A C 1
ATOM 889 O O . LEU A 1 115 ? 24.399 -43.018 -6.341 1.00 49.66 115 LEU A O 1
ATOM 893 N N . SER A 1 116 ? 25.784 -44.393 -5.234 1.00 50.53 116 SER A N 1
ATOM 894 C CA . SER A 1 116 ? 26.292 -43.515 -4.194 1.00 50.53 116 SER A CA 1
ATOM 895 C C . SER A 1 116 ? 27.082 -42.352 -4.792 1.00 50.53 116 SER A C 1
ATOM 897 O O . SER A 1 116 ? 27.968 -42.574 -5.614 1.00 50.53 116 SER A O 1
ATOM 899 N N . ARG A 1 117 ? 26.818 -41.128 -4.319 1.00 55.16 117 ARG A N 1
ATOM 900 C CA . ARG A 1 117 ? 27.833 -40.077 -4.127 1.00 55.16 117 ARG A CA 1
ATOM 901 C C . ARG A 1 117 ? 27.223 -38.849 -3.465 1.00 55.16 117 ARG A C 1
ATOM 903 O O . ARG A 1 117 ? 26.523 -38.056 -4.085 1.00 55.16 117 ARG A O 1
ATOM 910 N N . GLU A 1 118 ? 27.531 -38.713 -2.186 1.00 53.75 118 GLU A N 1
ATOM 911 C CA . GLU A 1 118 ? 27.330 -37.491 -1.422 1.00 53.75 118 GLU A CA 1
ATOM 912 C C . GLU A 1 118 ? 28.352 -36.433 -1.863 1.00 53.75 118 GLU A C 1
ATOM 914 O O . GLU A 1 118 ? 29.538 -36.752 -1.991 1.00 53.75 118 GLU A O 1
ATOM 919 N N . PRO A 1 119 ? 27.967 -35.163 -2.046 1.00 48.69 119 PRO A N 1
ATOM 920 C CA . PRO A 1 119 ? 28.917 -34.075 -1.926 1.00 48.69 119 PRO A CA 1
ATOM 921 C C . PRO A 1 119 ? 29.120 -33.767 -0.435 1.00 48.69 119 PRO A C 1
ATOM 923 O O . PRO A 1 119 ? 28.281 -33.153 0.223 1.00 48.69 119 PRO A O 1
ATOM 926 N N . SER A 1 120 ? 30.260 -34.228 0.084 1.00 48.22 120 SER A N 1
ATOM 927 C CA . SER A 1 120 ? 30.830 -33.832 1.373 1.00 48.22 120 SER A CA 1
ATOM 928 C C . SER A 1 120 ? 30.890 -32.302 1.467 1.00 48.22 120 SER A C 1
ATOM 930 O O . SER A 1 120 ? 31.636 -31.660 0.732 1.00 48.22 120 SER A O 1
ATOM 932 N N . TRP A 1 121 ? 30.107 -31.704 2.368 1.00 47.22 121 TRP A N 1
ATOM 933 C CA . TRP A 1 121 ? 30.227 -30.285 2.732 1.00 47.22 121 TRP A CA 1
ATOM 934 C C . TRP A 1 121 ? 31.196 -30.093 3.907 1.00 47.22 121 TRP A C 1
ATOM 936 O O . TRP A 1 121 ? 31.029 -29.201 4.734 1.00 47.22 121 TRP A O 1
ATOM 946 N N . SER A 1 122 ? 32.222 -30.937 4.011 1.00 48.78 122 SER A N 1
ATOM 947 C CA . SER A 1 122 ? 33.238 -30.792 5.045 1.00 48.78 122 SER A CA 1
ATOM 948 C C . SER A 1 122 ? 34.400 -29.936 4.549 1.00 48.78 122 SER A C 1
ATOM 950 O O . SER A 1 122 ? 35.024 -30.238 3.535 1.00 48.78 122 SER A O 1
ATOM 952 N N . SER A 1 123 ? 34.706 -28.925 5.364 1.00 51.19 123 SER A N 1
ATOM 953 C CA . SER A 1 123 ? 35.988 -28.217 5.466 1.00 51.19 123 SER A CA 1
ATOM 954 C C . SER A 1 123 ? 36.140 -26.935 4.645 1.00 51.19 123 SER A C 1
ATOM 956 O O .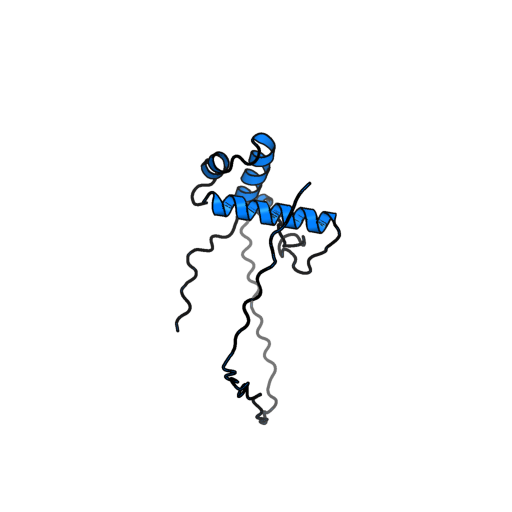 SER A 1 123 ? 36.766 -26.913 3.591 1.00 51.19 123 SER A O 1
ATOM 958 N N . VAL A 1 124 ? 35.695 -25.820 5.235 1.00 60.62 124 VAL A N 1
ATOM 959 C CA . VAL A 1 124 ? 36.425 -24.548 5.109 1.00 60.62 124 VAL A CA 1
ATOM 960 C C . VAL A 1 124 ? 37.102 -24.276 6.462 1.00 60.62 124 VAL A C 1
ATOM 962 O O . VAL A 1 124 ? 36.394 -24.188 7.470 1.00 60.62 124 VAL A O 1
ATOM 965 N N . PRO A 1 125 ? 38.445 -24.217 6.527 1.00 53.28 125 PRO A N 1
ATOM 966 C CA . PRO A 1 125 ? 39.186 -24.022 7.768 1.00 53.28 125 PRO A CA 1
ATOM 967 C C . PRO A 1 125 ? 39.061 -22.595 8.319 1.00 53.28 125 PRO A C 1
ATOM 969 O O . PRO A 1 125 ? 39.023 -21.611 7.582 1.00 53.28 125 PRO A O 1
ATOM 972 N N . GLN A 1 126 ? 39.010 -22.524 9.651 1.00 48.66 126 GLN A N 1
ATOM 973 C CA . GLN A 1 126 ? 39.173 -21.315 10.450 1.00 48.66 126 GLN A CA 1
ATOM 974 C C . GLN A 1 126 ? 40.663 -20.965 10.497 1.00 48.66 126 GLN A C 1
ATOM 976 O O . GLN A 1 126 ? 41.439 -21.708 11.090 1.00 48.66 126 GLN A O 1
ATOM 981 N N . GLU A 1 127 ? 41.049 -19.832 9.918 1.00 54.31 127 GLU A N 1
ATOM 982 C CA . GLU A 1 127 ? 42.388 -19.266 10.093 1.00 54.31 127 GLU A CA 1
ATOM 983 C C . GLU A 1 127 ? 42.296 -18.132 11.119 1.00 54.31 127 GLU A C 1
ATOM 985 O O . GLU A 1 127 ? 41.737 -17.061 10.874 1.00 54.31 127 GLU A O 1
ATOM 990 N N . VAL A 1 128 ? 42.822 -18.415 12.307 1.00 56.78 128 VAL A N 1
ATOM 991 C CA . VAL A 1 128 ? 43.047 -17.457 13.386 1.00 56.78 128 VAL A CA 1
ATOM 992 C C . VAL A 1 128 ? 44.278 -16.609 13.051 1.00 56.78 128 VAL A C 1
ATOM 994 O O . VAL A 1 128 ? 45.406 -17.089 13.074 1.00 56.78 128 VAL A O 1
ATOM 997 N N . GLY A 1 129 ? 44.062 -15.333 12.732 1.00 46.72 129 GLY A N 1
ATOM 998 C CA . GLY A 1 129 ? 45.116 -14.350 12.469 1.00 46.72 129 GLY A CA 1
ATOM 999 C C . GLY A 1 129 ? 45.145 -13.274 13.548 1.00 46.72 129 GLY A C 1
ATOM 1000 O O . GLY A 1 129 ? 44.422 -12.286 13.477 1.00 46.72 129 GLY A O 1
ATOM 1001 N N . THR A 1 130 ? 45.971 -13.494 14.562 1.00 52.84 130 THR A N 1
ATOM 1002 C CA . THR A 1 130 ? 46.294 -12.554 15.638 1.00 52.84 130 THR A CA 1
ATOM 1003 C C . THR A 1 130 ? 47.086 -11.344 15.109 1.00 52.84 130 THR A C 1
ATOM 1005 O O . THR A 1 130 ? 47.944 -11.508 14.247 1.00 52.84 130 THR A O 1
ATOM 1008 N N . ARG A 1 131 ? 46.830 -10.188 15.749 1.00 49.19 131 ARG A N 1
ATOM 1009 C CA . ARG A 1 131 ? 47.704 -9.034 16.080 1.00 49.19 131 ARG A CA 1
ATOM 1010 C C . ARG A 1 131 ? 47.884 -7.820 15.129 1.00 49.19 131 ARG A C 1
ATOM 1012 O O . ARG A 1 131 ? 48.256 -7.940 13.972 1.00 49.19 131 ARG A O 1
ATOM 1019 N N . GLU A 1 132 ? 47.761 -6.662 15.804 1.00 49.34 132 GLU A N 1
ATOM 1020 C CA . GLU A 1 132 ? 48.376 -5.320 15.619 1.00 49.34 132 GLU A CA 1
ATOM 1021 C C . GLU A 1 132 ? 47.746 -4.442 14.526 1.00 49.34 132 GLU A C 1
ATOM 1023 O O . GLU A 1 132 ? 47.637 -4.827 13.377 1.00 49.34 132 GLU A O 1
ATOM 1028 N N . GLY A 1 133 ? 47.215 -3.251 14.798 1.00 46.38 133 GLY A N 1
ATOM 1029 C CA . GLY A 1 133 ? 47.654 -2.239 15.751 1.00 46.38 133 GLY A CA 1
ATOM 1030 C C . GLY A 1 133 ? 48.113 -1.032 14.938 1.00 46.38 133 GLY A C 1
ATOM 1031 O O . GLY A 1 133 ? 49.264 -0.982 14.536 1.00 46.38 133 GLY A O 1
ATOM 1032 N N . ALA A 1 134 ? 47.218 -0.080 14.662 1.00 54.00 134 ALA A N 1
ATOM 1033 C CA . ALA A 1 134 ? 47.595 1.240 14.154 1.00 54.00 134 ALA A CA 1
ATOM 1034 C C . ALA A 1 134 ? 46.454 2.243 14.368 1.00 54.00 134 ALA A C 1
ATOM 1036 O O . ALA A 1 134 ? 45.482 2.294 13.616 1.00 54.00 134 ALA A O 1
ATOM 1037 N N . LEU A 1 135 ? 46.599 3.048 15.421 1.00 55.12 135 LEU A N 1
ATOM 1038 C CA . LEU A 1 135 ? 46.013 4.379 15.505 1.00 55.12 135 LEU A CA 1
ATOM 1039 C C . LEU A 1 135 ? 46.525 5.211 14.319 1.00 55.12 135 LEU A C 1
ATOM 1041 O O . LEU A 1 135 ? 47.735 5.338 14.143 1.00 55.12 135 LEU A O 1
ATOM 1045 N N . CYS A 1 136 ? 45.634 5.884 13.600 1.00 50.91 136 CYS A N 1
ATOM 1046 C CA . CYS A 1 136 ? 45.985 7.132 12.932 1.00 50.91 136 CYS A CA 1
ATOM 1047 C C . CYS A 1 136 ? 44.826 8.132 13.036 1.00 50.91 136 CYS A C 1
ATOM 1049 O O . CYS A 1 136 ? 43.742 7.959 12.484 1.00 50.91 136 CYS A O 1
ATOM 1051 N N . HIS A 1 137 ? 45.080 9.173 13.826 1.00 55.12 137 HIS A N 1
ATOM 1052 C CA . HIS A 1 137 ? 44.310 10.408 13.895 1.00 55.12 137 HIS A CA 1
ATOM 1053 C C . HIS A 1 137 ? 44.486 11.211 12.594 1.00 55.12 137 HIS A C 1
ATOM 1055 O O . HIS A 1 137 ? 45.597 11.228 12.059 1.00 55.12 137 HIS A O 1
ATOM 1061 N N . PRO A 1 138 ? 43.480 11.968 12.130 1.00 67.25 138 PRO A N 1
ATOM 1062 C CA . PRO A 1 138 ? 43.722 13.132 11.286 1.00 67.25 138 PRO A CA 1
ATOM 1063 C C . PRO A 1 138 ? 43.981 14.401 12.138 1.00 67.25 138 PRO A C 1
ATOM 1065 O O . PRO A 1 138 ? 43.350 14.571 13.185 1.00 67.25 138 PRO A O 1
ATOM 1068 N N . PRO A 1 139 ? 44.907 15.288 11.718 1.00 59.53 139 PRO A N 1
ATOM 1069 C CA . PRO A 1 139 ? 45.336 16.462 12.479 1.00 59.53 139 PRO A CA 1
ATOM 1070 C C . PRO A 1 139 ? 44.384 17.664 12.378 1.00 59.53 139 PRO A C 1
ATOM 1072 O O . PRO A 1 139 ? 43.679 17.859 11.389 1.00 59.53 139 PRO A O 1
ATOM 1075 N N . ALA A 1 140 ? 44.442 18.496 13.420 1.00 50.38 140 ALA A N 1
ATOM 1076 C CA . ALA A 1 140 ? 43.856 19.828 13.514 1.00 50.38 140 ALA A CA 1
ATOM 1077 C C . ALA A 1 140 ? 44.810 20.922 12.989 1.00 50.38 140 ALA A C 1
ATOM 1079 O O . ALA A 1 140 ? 46.025 20.816 13.153 1.00 50.38 140 ALA A O 1
ATOM 1080 N N . GLY A 1 141 ? 44.228 22.004 12.459 1.00 51.47 141 GLY A N 1
ATOM 1081 C CA . GLY A 1 141 ? 44.860 23.311 12.200 1.00 51.47 141 GLY A CA 1
ATOM 1082 C C . GLY A 1 141 ? 44.526 23.855 10.802 1.00 51.47 141 GLY A C 1
ATOM 1083 O O . GLY A 1 141 ? 44.408 23.073 9.870 1.00 51.47 141 GLY A O 1
ATOM 1084 N N . ALA A 1 142 ? 44.368 25.151 10.527 1.00 48.28 142 ALA A N 1
ATOM 1085 C CA . ALA A 1 142 ? 44.273 26.385 11.310 1.00 48.28 142 ALA A CA 1
ATOM 1086 C C . ALA A 1 142 ? 43.926 27.526 10.312 1.00 48.28 142 ALA A C 1
ATOM 1088 O O . ALA A 1 142 ? 44.506 27.520 9.231 1.00 48.28 142 ALA A O 1
ATOM 1089 N N . SER A 1 143 ? 43.057 28.474 10.713 1.00 43.06 143 SER A N 1
ATOM 1090 C CA . SER A 1 143 ? 42.987 29.921 10.346 1.00 43.06 143 SER A CA 1
ATOM 1091 C C . SER A 1 143 ? 42.936 30.340 8.848 1.00 43.06 143 SER A C 1
ATOM 1093 O O . SER A 1 143 ? 43.022 29.481 7.973 1.00 43.06 143 SER A O 1
ATOM 1095 N N . PRO A 1 144 ? 42.658 31.615 8.482 1.00 65.62 144 PRO A N 1
ATOM 1096 C CA . PRO A 1 144 ? 43.182 32.887 9.019 1.00 65.62 144 PRO A CA 1
ATOM 1097 C C . PRO A 1 144 ? 42.384 33.512 10.171 1.00 65.62 144 PRO A C 1
ATOM 1099 O O . PRO A 1 144 ? 41.142 33.373 10.195 1.00 65.62 144 PRO A O 1
#

Sequence (144 aa):
MTGGVHEHMRAWDPEEDNIIITLLGQLGPKWSRIVQQLPGRSVSSVRNRWQRIEKGRKLREAGHESKNRCQRCGQPKRGHVCNAKLKTRSPSGSASAGGSGWGYADEGELSSPQLSREPSWSSVPQEVGTREGALCHPPAGASP